Protein AF-A0A9E7CKH2-F1 (afdb_monomer_lite)

Sequence (122 aa):
MSRVDWKEKSGGAIIHQLKRLGASADWSRERFTMDDRSNENVRQCFVKLYKDGLIYKDKRLVNWDVKYQTAISDVEVIQKEIKIQILLYCLSTCFGRGTYHHCHNTPRNFVWGCGGCCASRR

Secondary structure (DSSP, 8-state):
--HHHHHHHHHHHHHHHHHHTT----GGG---TTSHHHHHHHHHHHHHHHHTTS--------EEETTTTEEE-GGG--------PPEEEEEEPSSSS--EEEEEES-GGGGGG---------

Foldseek 3Di:
DDPVVCCCVVVVVVVVVCVVVVPPDPPVPDDDCPDPVNVVVVVVVVVVCVVVVNDDDDDDDFCADPPVGDTDDPVPDDDDDDDDDKDWDWDQDPPPPRDIDIDIDPDPVCPVVDPDDDDDDD

pLDDT: mean 83.44, std 12.28, range [49.41, 98.06]

Radius of gyration: 25.94 Å; chains: 1; bounding box: 47×29×76 Å

Structure (mmCIF, N/CA/C/O backbone):
data_AF-A0A9E7CKH2-F1
#
_entry.id   AF-A0A9E7CKH2-F1
#
loop_
_atom_site.group_PDB
_atom_site.id
_atom_site.type_symbol
_atom_site.label_atom_id
_atom_site.label_alt_id
_atom_site.label_comp_id
_atom_site.label_asym_id
_atom_site.label_entity_id
_atom_site.label_seq_id
_atom_site.pdbx_PDB_ins_code
_atom_site.Cartn_x
_atom_site.Cartn_y
_atom_site.Cartn_z
_atom_site.occupancy
_atom_site.B_iso_or_equiv
_atom_site.auth_seq_id
_atom_site.auth_comp_id
_atom_site.auth_asym_id
_atom_site.auth_atom_id
_atom_site.pdbx_PDB_model_num
ATOM 1 N N . MET A 1 1 ? 3.099 -17.541 15.571 1.00 53.53 1 MET A N 1
A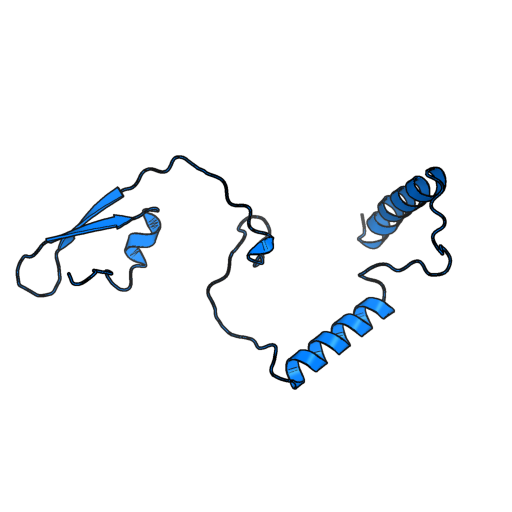TOM 2 C CA . MET A 1 1 ? 2.415 -16.315 16.030 1.00 53.53 1 MET A CA 1
ATOM 3 C C . MET A 1 1 ? 1.265 -16.057 15.079 1.00 53.53 1 MET A C 1
ATOM 5 O O . MET A 1 1 ? 1.509 -15.971 13.879 1.00 53.53 1 MET A O 1
ATOM 9 N N . SER A 1 2 ? 0.032 -16.071 15.578 1.00 71.12 2 SER A N 1
ATOM 10 C CA . SER A 1 2 ? -1.161 -15.912 14.749 1.00 71.12 2 SER A CA 1
ATOM 11 C C . SER A 1 2 ? -1.333 -14.449 14.306 1.00 71.12 2 SER A C 1
ATOM 13 O O . SER A 1 2 ? -0.756 -13.527 14.888 1.00 71.12 2 SER A O 1
ATOM 15 N N . ARG A 1 3 ? -2.128 -14.224 13.252 1.00 61.16 3 ARG A N 1
ATOM 16 C CA . ARG A 1 3 ? -2.473 -12.878 12.752 1.00 61.16 3 ARG A CA 1
ATOM 17 C C . ARG A 1 3 ? -3.167 -12.032 13.827 1.00 61.16 3 ARG A C 1
ATOM 19 O O . ARG A 1 3 ? -2.987 -10.818 13.867 1.00 61.16 3 ARG A O 1
ATOM 26 N N . VAL A 1 4 ? -3.937 -12.694 14.689 1.00 71.69 4 VAL A N 1
ATOM 27 C CA . VAL A 1 4 ? -4.659 -12.084 15.808 1.00 71.69 4 VAL A CA 1
ATOM 28 C C . VAL A 1 4 ? -3.675 -11.700 16.912 1.00 71.69 4 VAL A C 1
ATOM 30 O O . VAL A 1 4 ? -3.687 -10.552 17.347 1.00 71.69 4 VAL A O 1
ATOM 33 N N . ASP A 1 5 ? -2.736 -12.589 17.253 1.00 77.38 5 ASP A N 1
ATOM 34 C CA . ASP A 1 5 ? -1.730 -12.338 18.297 1.00 77.38 5 ASP A CA 1
ATOM 35 C C . ASP A 1 5 ? -0.854 -11.123 17.951 1.00 77.38 5 ASP A C 1
ATOM 37 O O . ASP A 1 5 ? -0.538 -10.297 18.808 1.00 77.38 5 ASP A O 1
ATOM 41 N N . TRP A 1 6 ? -0.460 -10.988 16.677 1.00 80.69 6 TRP A N 1
ATOM 42 C CA . TRP A 1 6 ? 0.302 -9.822 16.219 1.00 80.69 6 TRP A CA 1
ATOM 43 C C . TRP A 1 6 ? -0.528 -8.539 16.307 1.00 80.69 6 TRP A C 1
ATOM 45 O O . TRP A 1 6 ? -0.035 -7.519 16.787 1.00 80.69 6 TRP A O 1
ATOM 55 N N . LYS A 1 7 ? -1.796 -8.593 15.883 1.00 79.31 7 LYS A N 1
ATOM 56 C CA . LYS A 1 7 ? -2.708 -7.443 15.910 1.00 79.31 7 LYS A CA 1
ATOM 57 C C . LYS A 1 7 ? -2.924 -6.937 17.331 1.00 79.31 7 LYS A C 1
ATOM 59 O O . LYS A 1 7 ? -2.867 -5.731 17.549 1.00 79.31 7 LYS A O 1
ATOM 64 N N . GLU A 1 8 ? -3.133 -7.826 18.294 1.00 80.44 8 GLU A N 1
ATOM 65 C CA . GLU A 1 8 ? -3.314 -7.434 19.694 1.00 80.44 8 GLU A CA 1
ATOM 66 C C . GLU A 1 8 ? -2.047 -6.806 20.276 1.00 80.44 8 GLU A C 1
ATOM 68 O O . GLU A 1 8 ? -2.109 -5.746 20.900 1.00 80.44 8 GLU A O 1
ATOM 73 N N . LYS A 1 9 ? -0.880 -7.397 19.999 1.00 82.62 9 LYS A N 1
ATOM 74 C CA . LYS A 1 9 ? 0.394 -6.909 20.535 1.00 82.62 9 LYS A CA 1
ATOM 75 C C . LYS A 1 9 ? 0.812 -5.569 19.924 1.00 82.62 9 LYS A C 1
ATOM 77 O O . LYS A 1 9 ? 1.163 -4.640 20.648 1.00 82.62 9 LYS A O 1
ATOM 82 N N . SER A 1 10 ? 0.770 -5.458 18.598 1.00 83.75 10 SER A N 1
ATOM 83 C CA . SER A 1 10 ? 1.171 -4.245 17.878 1.00 83.75 10 SER A CA 1
ATOM 84 C C . SER A 1 10 ? 0.108 -3.151 17.956 1.00 83.75 10 SER A C 1
ATOM 86 O O . SER A 1 10 ? 0.447 -1.997 18.208 1.00 83.75 10 SER A O 1
ATOM 88 N N . GLY A 1 11 ? -1.171 -3.499 17.803 1.00 83.31 11 GLY A N 1
ATOM 89 C CA . GLY A 1 11 ? -2.281 -2.550 17.906 1.00 83.31 11 GLY A CA 1
ATOM 90 C C . GLY A 1 11 ? -2.408 -1.969 19.312 1.00 83.31 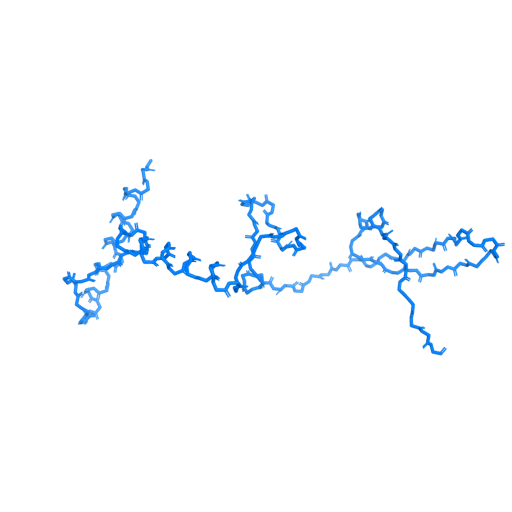11 GLY A C 1
ATOM 91 O O . GLY A 1 11 ? -2.448 -0.749 19.470 1.00 83.31 11 GLY A O 1
ATOM 92 N N . GLY A 1 12 ? -2.354 -2.822 20.342 1.00 84.81 12 GLY A N 1
ATOM 93 C CA . GLY A 1 12 ? -2.383 -2.387 21.740 1.00 84.81 12 GLY A CA 1
ATOM 94 C C . GLY A 1 12 ? -1.244 -1.426 22.089 1.00 84.81 12 GLY A C 1
ATOM 95 O O . GLY A 1 12 ? -1.468 -0.422 22.769 1.00 84.81 12 GLY A O 1
ATOM 96 N N . ALA A 1 13 ? -0.037 -1.677 21.568 1.00 88.31 13 ALA A N 1
ATOM 97 C CA . ALA A 1 13 ? 1.111 -0.796 21.772 1.00 88.31 13 ALA A CA 1
ATOM 98 C C . ALA A 1 13 ? 0.897 0.601 21.162 1.00 88.31 13 ALA A C 1
ATOM 100 O O . ALA A 1 13 ?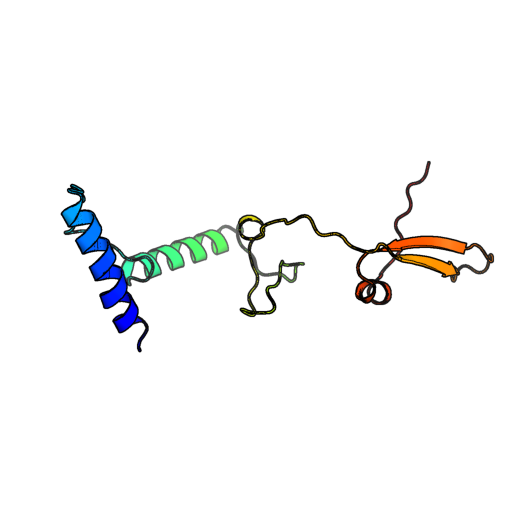 1.157 1.601 21.833 1.00 88.31 13 ALA A O 1
ATOM 101 N N . ILE A 1 14 ? 0.376 0.679 19.932 1.00 88.94 14 ILE A N 1
ATOM 102 C CA . ILE A 1 14 ? 0.095 1.952 19.246 1.00 88.94 14 ILE A CA 1
ATOM 103 C C . ILE A 1 14 ? -0.957 2.759 20.018 1.00 88.94 14 ILE A C 1
ATOM 105 O O . ILE A 1 14 ? -0.775 3.951 20.265 1.00 88.94 14 ILE A O 1
ATOM 109 N N . ILE A 1 15 ? -2.034 2.114 20.470 1.00 88.69 15 ILE A N 1
ATOM 110 C CA . ILE A 1 15 ? -3.098 2.786 21.232 1.00 88.69 15 ILE A CA 1
ATOM 111 C C . ILE A 1 15 ? -2.568 3.304 22.568 1.00 88.69 15 ILE A C 1
ATOM 113 O O . ILE A 1 15 ? -2.869 4.431 22.962 1.00 88.69 15 ILE A O 1
ATOM 117 N N . HIS A 1 16 ? -1.756 2.507 23.267 1.00 89.31 16 HIS A N 1
ATOM 118 C CA . HIS A 1 16 ? -1.146 2.935 24.521 1.00 89.31 16 HIS A CA 1
ATOM 119 C C . HIS A 1 16 ? -0.244 4.160 24.314 1.00 89.31 16 HIS A C 1
ATOM 121 O O . HIS A 1 16 ? -0.300 5.106 25.100 1.00 89.31 16 HIS A O 1
ATOM 127 N N . GLN A 1 17 ? 0.541 4.180 23.232 1.00 93.19 17 GLN A N 1
ATOM 128 C CA . GLN A 1 17 ? 1.357 5.338 22.862 1.00 93.19 17 GLN A CA 1
ATOM 129 C C . GLN A 1 17 ? 0.495 6.583 22.617 1.00 93.19 17 GLN A C 1
ATOM 131 O O . GLN A 1 17 ? 0.775 7.628 23.198 1.00 93.19 17 GLN A O 1
ATOM 136 N N . LEU A 1 18 ? -0.583 6.471 21.836 1.00 92.44 18 LEU A N 1
ATOM 137 C CA . LEU A 1 18 ? -1.484 7.593 21.551 1.00 92.44 18 LEU A CA 1
ATOM 138 C C . LEU A 1 18 ? -2.185 8.126 22.810 1.00 92.44 18 LEU A C 1
ATOM 140 O O . LEU A 1 18 ? -2.282 9.339 22.994 1.00 92.44 18 LEU A O 1
ATOM 144 N N . LYS A 1 19 ? -2.618 7.237 23.712 1.00 90.06 19 LYS A N 1
ATOM 145 C CA . LYS A 1 19 ? -3.202 7.627 25.004 1.00 90.06 19 LYS A CA 1
ATOM 146 C C . LYS A 1 19 ? -2.196 8.375 25.877 1.00 90.06 19 LYS A C 1
ATOM 148 O O . LYS A 1 19 ? -2.553 9.387 26.471 1.00 90.06 19 LYS A O 1
ATOM 153 N N . ARG A 1 20 ? -0.931 7.933 25.915 1.00 92.62 20 ARG A N 1
ATOM 154 C CA . ARG A 1 20 ? 0.132 8.649 26.645 1.00 92.62 20 ARG A CA 1
ATOM 155 C C . ARG A 1 20 ? 0.465 10.015 26.047 1.00 92.62 20 ARG A C 1
ATOM 157 O O . ARG A 1 20 ? 0.866 10.898 26.792 1.00 92.62 20 ARG A O 1
ATOM 164 N N . LEU A 1 21 ? 0.283 10.196 24.739 1.00 94.38 21 LEU A N 1
ATOM 165 C CA . LEU A 1 21 ? 0.441 11.492 24.068 1.00 94.38 21 LEU A CA 1
ATOM 166 C C . LEU A 1 21 ? -0.753 12.440 24.287 1.00 94.38 21 LEU A C 1
ATOM 168 O O . LEU A 1 21 ? -0.710 13.575 23.823 1.00 94.38 21 LEU A O 1
ATOM 172 N N . GLY A 1 22 ? -1.807 12.003 24.985 1.00 90.88 22 GLY A N 1
ATOM 173 C CA . GLY A 1 22 ? -2.980 12.830 25.271 1.00 90.88 22 GLY A CA 1
ATOM 174 C C . GLY A 1 22 ? -3.974 12.930 24.113 1.00 90.88 22 GLY A C 1
ATOM 175 O O . GLY A 1 22 ? -4.754 13.878 24.062 1.00 90.88 22 GLY A O 1
ATOM 176 N N . ALA A 1 23 ? -3.972 11.975 23.176 1.00 90.69 23 ALA A N 1
ATOM 177 C CA . ALA A 1 23 ? -4.949 11.964 22.092 1.00 90.69 23 ALA A CA 1
ATOM 178 C C . ALA A 1 23 ? -6.380 11.794 22.644 1.00 90.69 23 ALA A C 1
ATOM 180 O O . ALA A 1 23 ? -6.708 10.781 23.267 1.00 90.69 23 ALA A O 1
ATOM 181 N N . SER A 1 24 ? -7.251 12.767 22.373 1.00 89.81 24 SER A N 1
ATOM 182 C CA . SER A 1 24 ? -8.659 12.801 22.803 1.00 89.81 24 SER A CA 1
ATOM 183 C C . SER A 1 24 ? -9.605 12.035 21.866 1.00 89.81 24 SER A C 1
ATOM 185 O O . SER A 1 24 ? -10.769 12.395 21.705 1.00 89.81 24 SER A O 1
ATOM 187 N N . ALA A 1 25 ? -9.107 10.980 21.218 1.00 86.75 25 ALA A N 1
ATOM 188 C CA . ALA A 1 25 ? -9.901 10.167 20.303 1.00 86.75 25 ALA A CA 1
ATOM 189 C C . ALA A 1 25 ? -11.002 9.384 21.042 1.00 86.75 25 ALA A C 1
ATOM 191 O O . ALA A 1 25 ? -10.836 8.986 22.196 1.00 86.75 25 ALA A O 1
ATOM 192 N N . ASP A 1 26 ? -12.116 9.117 20.358 1.00 89.50 26 ASP A N 1
ATOM 193 C CA . ASP A 1 26 ? -13.182 8.256 20.876 1.00 89.50 26 ASP A CA 1
ATOM 194 C C . ASP A 1 26 ? -12.757 6.778 20.831 1.00 89.50 26 ASP A C 1
ATOM 196 O O . ASP A 1 26 ? -13.007 6.050 19.867 1.00 89.50 26 ASP A O 1
ATOM 200 N N . TRP A 1 27 ? -12.099 6.333 21.902 1.00 86.06 27 TRP A N 1
ATOM 201 C CA . TRP A 1 27 ? -11.613 4.960 22.064 1.00 86.06 27 TRP A CA 1
ATOM 202 C C . TRP A 1 27 ? -12.732 3.914 22.137 1.00 86.06 27 TRP A C 1
ATOM 204 O O . TRP A 1 27 ? -12.464 2.731 21.953 1.00 86.06 27 TRP A O 1
ATOM 214 N N . SER A 1 28 ? -13.981 4.320 22.397 1.00 85.50 28 SER A N 1
ATOM 215 C CA . SER A 1 28 ? -15.116 3.388 22.444 1.00 85.50 28 SER A CA 1
ATOM 216 C C . SER A 1 28 ? -15.520 2.890 21.052 1.00 85.50 28 SER A C 1
ATOM 218 O O . SER A 1 28 ? -16.124 1.825 20.914 1.00 85.50 28 SER A O 1
ATOM 220 N N . ARG A 1 29 ? -15.151 3.643 20.008 1.00 86.44 29 ARG A N 1
ATOM 221 C CA . ARG A 1 29 ? -15.463 3.368 18.600 1.00 86.44 29 ARG A CA 1
ATOM 222 C C . ARG A 1 29 ? -14.233 3.003 17.779 1.00 86.44 29 ARG A C 1
ATOM 224 O O . ARG A 1 29 ? -14.236 3.191 16.562 1.00 86.44 29 ARG A O 1
ATOM 231 N N . GLU A 1 30 ? -13.197 2.478 18.421 1.00 86.25 30 GLU A N 1
ATOM 232 C CA . GLU A 1 30 ? -12.011 2.001 17.722 1.00 86.25 30 GLU A CA 1
ATOM 233 C C . GLU A 1 30 ? -12.384 0.959 16.652 1.00 86.25 30 GLU A C 1
ATOM 235 O O . GLU A 1 30 ? -13.191 0.052 16.875 1.00 86.25 30 GLU A O 1
ATOM 240 N N . ARG A 1 31 ? -11.803 1.111 15.461 1.00 83.62 31 ARG A N 1
ATOM 241 C CA . ARG A 1 31 ? -12.022 0.231 14.313 1.00 83.62 31 ARG A CA 1
ATOM 242 C C . ARG A 1 31 ? -10.687 -0.185 13.727 1.00 83.62 31 ARG A C 1
ATOM 244 O O . ARG A 1 31 ? -9.750 0.605 13.660 1.00 83.62 31 ARG A O 1
ATOM 251 N N . PHE A 1 32 ? -10.634 -1.423 13.258 1.00 85.81 32 PHE A N 1
ATOM 252 C CA . PHE A 1 32 ? -9.498 -1.955 12.520 1.00 85.81 32 PHE A CA 1
ATOM 253 C C . PHE A 1 32 ? -9.938 -2.275 11.097 1.00 85.81 32 PHE A C 1
ATOM 255 O O . PHE A 1 32 ? -11.055 -2.733 10.890 1.00 85.81 32 PHE A O 1
ATOM 262 N N . THR A 1 33 ? -9.064 -2.069 10.114 1.00 86.00 33 THR A N 1
ATOM 263 C CA . THR A 1 33 ? -9.406 -2.245 8.691 1.00 86.00 33 THR A CA 1
ATOM 264 C C . THR A 1 33 ? -9.825 -3.667 8.332 1.00 86.00 33 THR A C 1
ATOM 266 O O . THR A 1 33 ? -10.523 -3.850 7.342 1.00 86.00 33 THR A O 1
ATOM 269 N N . MET A 1 34 ? -9.429 -4.658 9.137 1.00 84.19 34 MET A N 1
ATOM 270 C CA . MET A 1 34 ? -9.835 -6.057 8.977 1.00 84.19 34 MET A CA 1
ATOM 271 C C . MET A 1 34 ? -10.915 -6.507 9.977 1.00 84.19 34 MET A C 1
ATOM 273 O O . MET A 1 34 ? -11.065 -7.711 10.175 1.00 84.19 34 MET A O 1
ATOM 277 N N . ASP A 1 35 ? -11.631 -5.597 10.646 1.00 87.75 35 ASP A N 1
ATOM 278 C CA . ASP A 1 35 ? -12.788 -5.974 11.469 1.00 87.75 35 ASP A CA 1
ATOM 279 C C . ASP A 1 35 ? -13.988 -6.407 10.598 1.00 87.75 35 ASP A C 1
ATOM 281 O O . ASP A 1 35 ? -14.074 -6.082 9.411 1.00 87.75 35 ASP A O 1
ATOM 285 N N . ASP A 1 36 ? -14.930 -7.159 11.172 1.00 88.81 36 ASP A N 1
ATOM 286 C CA . ASP A 1 36 ? -16.025 -7.763 10.395 1.00 88.81 36 ASP A CA 1
ATOM 287 C C . ASP A 1 36 ? -16.891 -6.720 9.683 1.00 88.81 36 ASP A C 1
ATOM 289 O O . ASP A 1 36 ? -17.274 -6.898 8.526 1.00 88.81 36 ASP A O 1
ATOM 293 N N . ARG A 1 37 ? -17.155 -5.589 10.349 1.00 89.56 37 ARG A N 1
ATOM 294 C CA . ARG A 1 37 ? -17.987 -4.517 9.793 1.00 89.56 37 ARG A CA 1
ATOM 295 C C . ARG A 1 37 ? -17.276 -3.746 8.679 1.00 89.56 37 ARG A C 1
ATOM 297 O O . ARG A 1 37 ? -17.925 -3.424 7.687 1.00 89.56 37 ARG A O 1
ATOM 304 N N . SER A 1 38 ? -15.979 -3.448 8.800 1.00 90.06 38 SER A N 1
ATOM 305 C CA . SER A 1 38 ? -15.232 -2.782 7.720 1.00 90.06 38 SER A CA 1
ATOM 306 C C . SER A 1 38 ? -15.038 -3.721 6.539 1.00 90.06 38 SER A C 1
ATOM 308 O O . SER A 1 38 ? -15.215 -3.288 5.404 1.00 90.06 38 SER A O 1
ATOM 310 N N . ASN A 1 39 ? -14.768 -5.006 6.784 1.00 93.06 39 ASN A N 1
ATOM 311 C CA . ASN A 1 39 ? -14.687 -6.009 5.722 1.00 93.06 39 ASN A CA 1
ATOM 312 C C . ASN A 1 39 ? -16.003 -6.109 4.940 1.00 93.06 39 ASN A C 1
ATOM 314 O O . ASN A 1 39 ? -15.981 -6.146 3.709 1.00 93.06 39 ASN A O 1
ATOM 318 N N . GLU A 1 40 ? -17.143 -6.118 5.635 1.00 94.88 40 GLU A N 1
ATOM 319 C CA . GLU A 1 40 ? -18.459 -6.134 4.995 1.00 94.88 40 GLU A CA 1
ATOM 320 C C . GLU A 1 40 ? -18.690 -4.878 4.144 1.00 94.88 40 GLU A C 1
ATOM 322 O O . GLU A 1 40 ? -19.041 -4.983 2.969 1.00 94.88 40 GLU A O 1
ATOM 327 N N . ASN A 1 41 ? -18.380 -3.694 4.676 1.00 95.00 41 ASN A N 1
ATOM 328 C CA . ASN A 1 41 ? -18.490 -2.441 3.925 1.00 95.00 41 ASN A CA 1
ATOM 329 C C . ASN A 1 41 ? -17.606 -2.438 2.664 1.00 95.00 41 ASN A C 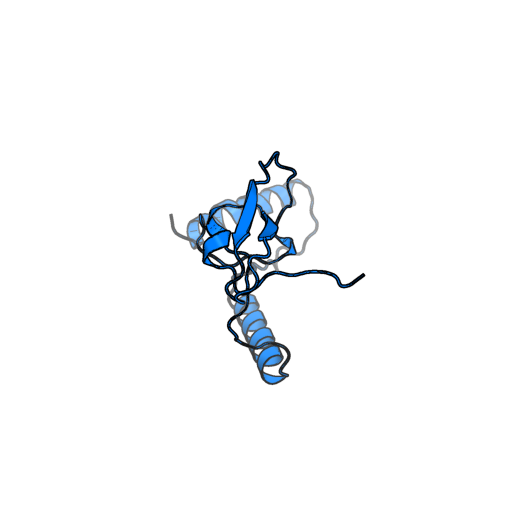1
ATOM 331 O O . ASN A 1 41 ? -18.052 -2.024 1.594 1.00 95.00 41 ASN A O 1
ATOM 335 N N . VAL A 1 42 ? -16.363 -2.921 2.760 1.00 95.62 42 VAL A N 1
ATOM 336 C CA . VAL A 1 42 ? -15.440 -2.997 1.615 1.00 95.62 42 VAL A CA 1
ATOM 337 C C . VAL A 1 42 ? -15.981 -3.943 0.542 1.00 95.62 42 VAL A C 1
ATOM 339 O O . VAL A 1 42 ? -15.959 -3.595 -0.640 1.00 95.62 42 VAL A O 1
ATOM 342 N N . ARG A 1 43 ? -16.524 -5.105 0.930 1.00 96.06 43 ARG A N 1
ATOM 343 C CA . ARG A 1 43 ? -17.162 -6.042 -0.011 1.00 96.06 43 ARG A CA 1
ATOM 344 C C . ARG A 1 43 ? -18.360 -5.409 -0.708 1.00 96.06 43 ARG A C 1
ATOM 346 O O . ARG A 1 43 ? -18.477 -5.528 -1.926 1.00 96.06 43 ARG A O 1
ATOM 353 N N . GLN A 1 44 ? -19.217 -4.712 0.034 1.00 96.81 44 GLN A N 1
ATOM 354 C CA . GLN A 1 44 ? -20.382 -4.030 -0.531 1.00 96.81 44 GLN A CA 1
ATOM 355 C C . GLN A 1 44 ? -19.973 -2.952 -1.538 1.00 96.81 44 GLN A C 1
ATOM 357 O O . GLN A 1 44 ? -20.500 -2.927 -2.652 1.00 96.81 44 GLN A O 1
ATOM 362 N N . CYS A 1 45 ? -18.991 -2.113 -1.195 1.00 97.00 45 CYS A N 1
ATOM 363 C CA . CYS A 1 45 ? -18.439 -1.115 -2.110 1.00 97.00 45 CYS A CA 1
ATOM 364 C C . CYS A 1 45 ? -17.853 -1.761 -3.372 1.00 97.00 45 CYS A C 1
ATOM 366 O O . CYS A 1 45 ? -18.130 -1.300 -4.477 1.00 97.00 45 CYS A O 1
ATOM 368 N N . PHE A 1 46 ? -17.099 -2.855 -3.228 1.00 97.19 46 PHE A N 1
ATOM 369 C CA . PHE A 1 46 ? -16.522 -3.577 -4.362 1.00 97.19 46 PHE A CA 1
ATOM 370 C C . PHE A 1 46 ? -17.604 -4.130 -5.301 1.00 97.19 46 PHE A C 1
ATOM 372 O O . PHE A 1 46 ? -17.560 -3.896 -6.506 1.00 97.19 46 PHE A O 1
ATOM 379 N N . VAL A 1 47 ? -18.616 -4.815 -4.757 1.00 97.00 47 VAL A N 1
ATOM 380 C CA . VAL A 1 47 ? -19.723 -5.370 -5.553 1.00 97.00 47 VAL A CA 1
ATOM 381 C C . VAL A 1 47 ? -20.514 -4.265 -6.247 1.00 97.00 47 VAL A C 1
ATOM 383 O O . VAL A 1 47 ? -20.908 -4.438 -7.399 1.00 97.00 47 VAL A O 1
ATOM 386 N N . LYS A 1 48 ? -20.736 -3.131 -5.575 1.00 97.81 48 LYS A N 1
ATOM 387 C CA . LYS A 1 48 ? -21.409 -1.977 -6.172 1.00 97.81 48 LYS A CA 1
ATOM 388 C C . LYS A 1 48 ? -20.630 -1.443 -7.375 1.00 97.81 48 LYS A C 1
ATOM 390 O O . LYS A 1 48 ? -21.186 -1.383 -8.462 1.00 97.81 48 LYS A O 1
ATOM 395 N N . LEU A 1 49 ? -19.335 -1.167 -7.212 1.00 98.06 49 LEU A N 1
ATOM 396 C CA . LEU A 1 49 ? -18.486 -0.679 -8.305 1.00 98.06 49 LEU A CA 1
ATOM 397 C C . LEU A 1 49 ? -18.420 -1.661 -9.484 1.00 98.06 49 LEU A C 1
ATOM 399 O O . LEU A 1 49 ? -18.319 -1.232 -10.632 1.00 98.06 49 LEU A O 1
ATOM 403 N N . TYR A 1 50 ? -18.482 -2.970 -9.213 1.00 97.38 50 TYR A N 1
ATOM 404 C CA . TYR A 1 50 ? -18.524 -3.991 -10.262 1.00 97.38 50 TYR A CA 1
ATOM 405 C C . TYR A 1 50 ? -19.845 -3.953 -11.032 1.00 97.38 50 TYR A C 1
ATOM 407 O O . TYR A 1 50 ? -19.842 -3.968 -12.260 1.00 97.38 50 TYR A O 1
ATOM 415 N N . LYS A 1 51 ? -20.973 -3.856 -10.317 1.00 96.94 51 LYS A N 1
ATOM 416 C CA . LYS A 1 51 ? -22.310 -3.735 -10.920 1.00 96.94 51 LYS A CA 1
ATOM 417 C C . LYS A 1 51 ? -22.472 -2.446 -11.726 1.00 96.94 51 LYS A C 1
ATOM 419 O O . LYS A 1 51 ? -23.128 -2.474 -12.760 1.00 96.94 51 LYS A O 1
ATOM 424 N N . ASP A 1 52 ? -21.836 -1.363 -11.286 1.00 97.62 52 ASP A N 1
ATOM 425 C CA . ASP A 1 52 ? -21.831 -0.069 -11.976 1.00 97.62 52 ASP A CA 1
ATOM 426 C C . ASP A 1 52 ? -20.905 -0.062 -13.217 1.00 97.62 52 ASP A C 1
ATOM 428 O O . ASP A 1 52 ? -20.845 0.931 -13.939 1.00 97.62 52 ASP A O 1
ATOM 432 N N . GLY A 1 53 ? -20.163 -1.148 -13.478 1.00 96.31 53 GLY A N 1
ATOM 433 C CA . GLY A 1 53 ? -19.257 -1.272 -14.626 1.00 96.31 53 GLY A CA 1
ATOM 434 C C . GLY A 1 53 ? -17.944 -0.489 -14.496 1.00 96.31 53 GLY A C 1
ATOM 435 O O . GLY A 1 53 ? -17.200 -0.378 -15.468 1.00 96.31 53 GLY A O 1
ATOM 436 N N . LEU A 1 54 ? -17.636 0.044 -13.308 1.00 96.56 54 LEU A N 1
ATOM 437 C CA . LEU A 1 54 ? -16.430 0.843 -13.048 1.00 96.56 54 LEU A CA 1
ATOM 438 C C . LEU A 1 54 ? -15.189 -0.015 -12.783 1.00 96.56 54 LEU A C 1
ATOM 440 O O . LEU A 1 54 ? -14.064 0.442 -12.982 1.00 96.56 54 LEU A O 1
ATOM 444 N N . ILE A 1 55 ? -15.380 -1.256 -12.332 1.00 96.62 55 ILE A N 1
ATOM 445 C CA . ILE A 1 55 ? -14.299 -2.228 -12.156 1.00 96.62 55 ILE A CA 1
ATOM 446 C C . ILE A 1 55 ? -14.560 -3.468 -13.004 1.00 96.62 55 ILE A C 1
ATOM 448 O O . ILE A 1 55 ? -15.684 -3.950 -13.115 1.00 96.62 55 ILE A O 1
ATOM 452 N N . TYR A 1 56 ? -13.495 -4.006 -13.585 1.00 96.00 56 TYR A N 1
ATOM 453 C CA . TYR A 1 56 ? -13.537 -5.182 -14.445 1.00 96.00 56 TYR A CA 1
ATOM 454 C C . TYR A 1 56 ? -12.271 -6.021 -14.254 1.00 96.00 56 TYR A C 1
ATOM 456 O O . TYR A 1 56 ? -11.297 -5.583 -13.635 1.00 96.00 56 TYR A O 1
ATOM 464 N N . LYS A 1 57 ? -12.291 -7.249 -14.776 1.00 95.06 57 LYS A N 1
ATOM 465 C CA . LYS A 1 57 ? -11.151 -8.167 -14.747 1.00 95.06 57 LYS A CA 1
ATOM 466 C C . LYS A 1 57 ? -10.675 -8.417 -16.169 1.00 95.06 57 LYS A C 1
ATOM 468 O O . LYS A 1 57 ? -11.425 -8.965 -16.967 1.00 95.06 57 LYS A O 1
ATOM 473 N N . ASP A 1 58 ? -9.422 -8.074 -16.439 1.00 94.81 58 ASP A N 1
ATOM 474 C CA . ASP A 1 58 ? -8.781 -8.329 -17.726 1.00 94.81 58 ASP A CA 1
ATOM 475 C C . ASP A 1 58 ? -7.273 -8.585 -17.557 1.00 94.81 58 ASP A C 1
ATOM 477 O O . ASP A 1 58 ? -6.699 -8.353 -16.486 1.00 94.81 58 ASP A O 1
ATOM 481 N N . LYS A 1 59 ? -6.629 -9.092 -18.610 1.00 94.88 59 LYS A N 1
ATOM 482 C CA . LYS A 1 59 ? -5.181 -9.278 -18.696 1.00 94.88 59 LYS A CA 1
ATOM 483 C C . LYS A 1 59 ? -4.543 -7.978 -19.178 1.00 94.88 59 LYS A C 1
ATOM 485 O O . LYS A 1 59 ? -4.630 -7.629 -20.349 1.00 94.88 59 LYS A O 1
ATOM 490 N N . ARG A 1 60 ? -3.857 -7.285 -18.272 1.00 91.94 60 ARG A N 1
ATOM 491 C CA . ARG A 1 60 ? -3.111 -6.053 -18.562 1.00 91.94 60 ARG A CA 1
ATOM 492 C C . ARG A 1 60 ? -1.675 -6.155 -18.067 1.00 91.94 60 ARG A C 1
ATOM 494 O O . ARG A 1 60 ? -1.378 -6.978 -17.201 1.00 91.94 60 ARG A O 1
ATOM 501 N N . LEU A 1 61 ? -0.802 -5.304 -18.600 1.00 92.69 61 LEU A N 1
ATOM 502 C CA . LEU A 1 61 ? 0.531 -5.117 -18.038 1.00 92.69 61 LEU A CA 1
ATOM 503 C C . LEU A 1 61 ? 0.391 -4.551 -16.620 1.00 92.69 61 LEU A C 1
ATOM 505 O O . LEU A 1 61 ? -0.370 -3.610 -16.398 1.00 92.69 61 LEU A O 1
ATOM 509 N N . VAL A 1 62 ? 1.094 -5.154 -15.667 1.00 93.12 62 VAL A N 1
ATOM 510 C CA . VAL A 1 62 ? 1.082 -4.750 -14.258 1.00 93.12 62 VAL A CA 1
ATOM 511 C C . VAL A 1 62 ? 2.508 -4.652 -13.743 1.00 93.12 62 VAL A C 1
ATOM 513 O O . VAL A 1 62 ? 3.381 -5.403 -14.184 1.00 93.12 62 VAL A O 1
ATOM 516 N N . ASN A 1 63 ? 2.729 -3.772 -12.771 1.00 93.62 63 ASN A N 1
ATOM 517 C CA . ASN A 1 63 ? 3.967 -3.785 -12.005 1.00 93.62 63 ASN A CA 1
ATOM 518 C C . ASN A 1 63 ? 3.955 -5.026 -11.110 1.00 93.62 63 ASN A C 1
ATOM 520 O O . ASN A 1 63 ? 3.028 -5.222 -10.322 1.00 93.62 63 ASN A O 1
ATOM 524 N N . TRP A 1 64 ? 4.962 -5.884 -11.263 1.00 93.81 64 TRP A N 1
ATOM 525 C CA . TRP A 1 64 ? 5.060 -7.157 -10.554 1.00 93.81 64 TRP A CA 1
ATOM 526 C C . TRP A 1 64 ? 6.251 -7.158 -9.602 1.00 93.81 64 TRP A C 1
ATOM 528 O O . TRP A 1 64 ? 7.383 -6.921 -10.029 1.00 93.81 64 TRP A O 1
ATOM 538 N N . ASP A 1 65 ? 6.008 -7.481 -8.331 1.00 94.25 65 ASP A N 1
ATOM 539 C CA . ASP A 1 65 ? 7.076 -7.694 -7.357 1.00 94.25 65 ASP A CA 1
ATOM 540 C C . ASP A 1 65 ? 7.433 -9.178 -7.242 1.00 94.25 65 ASP A C 1
ATOM 542 O O . ASP A 1 65 ? 6.629 -10.016 -6.831 1.00 94.25 65 ASP A O 1
ATOM 546 N N . VAL A 1 66 ? 8.687 -9.492 -7.567 1.00 92.94 66 VAL A N 1
ATOM 547 C CA . VAL A 1 66 ? 9.249 -10.847 -7.521 1.00 92.94 66 VAL A CA 1
ATOM 548 C C . VAL A 1 66 ? 9.370 -11.370 -6.086 1.00 92.94 66 VAL A C 1
ATOM 550 O O . VAL A 1 66 ? 9.261 -12.576 -5.872 1.00 92.94 66 VAL A O 1
ATOM 553 N N . LYS A 1 67 ? 9.576 -10.492 -5.094 1.00 93.75 67 LYS A N 1
ATOM 554 C CA . LYS A 1 67 ? 9.799 -10.895 -3.700 1.00 93.75 67 LYS A CA 1
ATOM 555 C C . LYS A 1 67 ? 8.505 -11.316 -3.014 1.00 93.75 67 LYS A C 1
ATOM 557 O O . LYS A 1 67 ? 8.472 -12.364 -2.376 1.00 93.75 67 LYS A O 1
ATOM 562 N N . TYR A 1 68 ? 7.464 -10.493 -3.121 1.00 92.56 68 TYR A N 1
ATOM 563 C CA . TYR A 1 68 ? 6.170 -10.753 -2.481 1.00 92.56 68 TYR A CA 1
ATOM 564 C C . TYR A 1 68 ? 5.159 -11.437 -3.407 1.00 92.56 68 TYR A C 1
ATOM 566 O O . TYR A 1 68 ? 4.078 -11.793 -2.949 1.00 92.56 68 TYR A O 1
ATOM 574 N N . GLN A 1 69 ? 5.514 -11.650 -4.680 1.00 94.56 69 GLN A N 1
ATOM 575 C CA . GLN A 1 69 ? 4.694 -12.346 -5.676 1.00 94.56 69 GLN A CA 1
ATOM 576 C C . GLN A 1 69 ? 3.295 -11.731 -5.825 1.00 94.56 69 GLN A C 1
ATOM 578 O O . GLN A 1 69 ? 2.287 -12.435 -5.895 1.00 94.56 69 GLN A O 1
ATOM 583 N N . THR A 1 70 ? 3.235 -10.399 -5.857 1.00 93.94 70 THR A N 1
ATOM 584 C CA . THR A 1 70 ? 1.988 -9.645 -5.997 1.00 93.94 70 THR A CA 1
ATOM 585 C C . THR A 1 70 ? 2.117 -8.558 -7.054 1.00 93.94 70 THR A C 1
ATOM 587 O O . THR A 1 70 ? 3.203 -8.031 -7.311 1.00 93.94 70 THR A O 1
ATOM 590 N N . ALA A 1 71 ? 0.980 -8.209 -7.650 1.00 93.88 71 ALA A N 1
ATOM 591 C CA . ALA A 1 71 ? 0.857 -6.986 -8.424 1.00 93.88 71 ALA A CA 1
ATOM 592 C C . ALA A 1 71 ? 0.835 -5.775 -7.478 1.00 93.88 71 ALA A C 1
ATOM 594 O O . ALA A 1 71 ? 0.260 -5.852 -6.389 1.00 93.88 71 ALA A O 1
ATOM 595 N N . ILE A 1 72 ? 1.453 -4.679 -7.914 1.00 94.38 72 ILE A N 1
ATOM 596 C CA . ILE A 1 72 ? 1.629 -3.435 -7.157 1.00 94.38 72 ILE A CA 1
ATOM 597 C C . ILE A 1 72 ? 1.032 -2.267 -7.954 1.00 94.38 72 ILE A C 1
ATOM 599 O O . ILE A 1 72 ? 1.111 -2.243 -9.186 1.00 94.38 72 ILE A O 1
ATOM 603 N N . SER A 1 73 ? 0.411 -1.307 -7.264 1.00 93.38 73 SER A N 1
ATOM 604 C CA . SER A 1 73 ? -0.125 -0.098 -7.901 1.00 93.38 73 SER A CA 1
ATOM 605 C C . SER A 1 73 ? 0.986 0.881 -8.302 1.00 93.38 73 SER A C 1
ATOM 607 O O . SER A 1 73 ? 2.048 0.903 -7.691 1.00 93.38 73 SER A O 1
ATOM 609 N N . ASP A 1 74 ? 0.763 1.727 -9.311 1.00 92.38 74 ASP A N 1
ATOM 610 C CA . ASP A 1 74 ? 1.789 2.683 -9.770 1.00 92.38 74 ASP A CA 1
ATOM 611 C C . ASP A 1 74 ? 2.270 3.631 -8.654 1.00 92.38 74 ASP A C 1
ATOM 613 O O . ASP A 1 74 ? 3.443 3.988 -8.609 1.00 92.38 74 ASP A O 1
ATOM 617 N N . VAL A 1 75 ? 1.384 3.987 -7.715 1.00 92.19 75 VAL A N 1
ATOM 618 C CA . VAL A 1 75 ? 1.692 4.866 -6.570 1.00 92.19 75 VAL A CA 1
ATOM 619 C C . VAL A 1 75 ? 2.625 4.200 -5.553 1.00 92.19 75 VAL A C 1
ATOM 621 O O . VAL A 1 75 ? 3.368 4.884 -4.852 1.00 92.19 75 VAL A O 1
ATOM 624 N N . GLU A 1 76 ? 2.622 2.872 -5.468 1.00 92.00 76 GLU A N 1
ATOM 625 C CA . GLU A 1 76 ? 3.519 2.119 -4.586 1.00 92.00 76 GLU A CA 1
ATOM 626 C C . GLU A 1 76 ? 4.922 1.936 -5.192 1.00 92.00 76 GLU A C 1
ATOM 628 O O . GLU A 1 76 ? 5.863 1.566 -4.483 1.00 92.00 76 GLU A O 1
ATOM 633 N N . VAL A 1 77 ? 5.095 2.208 -6.493 1.00 91.62 77 VAL A N 1
ATOM 634 C CA . VAL A 1 77 ? 6.385 2.065 -7.174 1.00 91.62 77 VAL A CA 1
ATOM 635 C C . VAL A 1 77 ? 7.235 3.317 -6.980 1.00 91.62 77 VAL A C 1
ATOM 637 O O . VAL A 1 77 ? 6.956 4.391 -7.508 1.00 91.62 77 VAL A O 1
ATOM 640 N N . ILE A 1 78 ? 8.351 3.153 -6.274 1.00 92.50 78 ILE A N 1
ATOM 641 C CA . ILE A 1 78 ? 9.322 4.225 -6.045 1.00 92.50 78 ILE A CA 1
ATOM 642 C C . ILE A 1 78 ? 10.388 4.186 -7.141 1.00 92.50 78 ILE A C 1
ATOM 644 O O . ILE A 1 78 ? 11.181 3.244 -7.216 1.00 92.50 78 ILE A O 1
ATOM 648 N N . GLN A 1 79 ? 10.439 5.237 -7.959 1.00 90.69 79 GLN A N 1
ATOM 649 C CA . GLN A 1 79 ? 11.459 5.394 -8.995 1.00 90.69 79 GLN A CA 1
ATOM 650 C C . GLN A 1 79 ? 12.799 5.784 -8.365 1.00 90.69 79 GLN A C 1
ATOM 652 O O . GLN A 1 79 ? 12.880 6.724 -7.574 1.00 90.69 79 GLN A O 1
ATOM 657 N N . LYS A 1 80 ? 13.860 5.053 -8.714 1.00 91.94 80 LYS A N 1
ATOM 658 C CA . LYS A 1 80 ? 15.229 5.340 -8.276 1.00 91.94 80 LYS A CA 1
ATOM 659 C C . LYS A 1 80 ? 16.139 5.417 -9.485 1.00 91.94 80 LYS A C 1
ATOM 661 O O . LYS A 1 80 ? 16.134 4.516 -10.322 1.00 91.94 80 LYS A O 1
ATOM 666 N N . GLU A 1 81 ? 16.942 6.470 -9.545 1.00 91.00 81 GLU A N 1
ATOM 667 C CA . GLU A 1 81 ? 17.963 6.596 -10.574 1.00 91.00 81 GLU A CA 1
ATOM 668 C C . GLU A 1 81 ? 19.050 5.543 -10.361 1.00 91.00 81 GLU A C 1
ATOM 670 O O . GLU A 1 81 ? 19.646 5.430 -9.288 1.00 91.00 81 GLU A O 1
ATOM 675 N N . ILE A 1 82 ? 19.298 4.756 -11.403 1.00 89.06 82 ILE A N 1
ATOM 676 C CA . ILE A 1 82 ? 20.336 3.732 -11.425 1.00 89.06 82 ILE A CA 1
ATOM 677 C C . ILE A 1 82 ? 21.173 3.894 -12.687 1.00 89.06 82 ILE A C 1
ATOM 679 O O . ILE A 1 82 ? 20.654 4.143 -13.776 1.00 89.06 82 ILE A O 1
ATOM 683 N N . LYS A 1 83 ? 22.491 3.734 -12.550 1.00 86.00 83 LYS A N 1
ATOM 684 C CA . LYS A 1 83 ? 23.381 3.681 -13.710 1.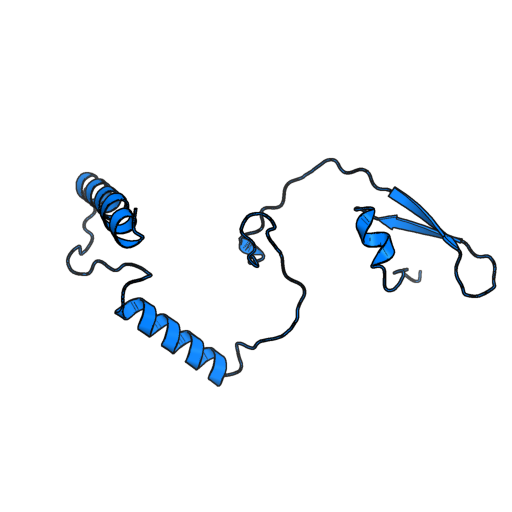00 86.00 83 LYS A CA 1
ATOM 685 C C . LYS A 1 83 ? 23.159 2.352 -14.418 1.00 86.00 83 LYS A C 1
ATOM 687 O O . LYS A 1 83 ? 23.500 1.299 -13.885 1.00 86.00 83 LYS A O 1
ATOM 692 N N . ILE A 1 84 ? 22.592 2.418 -15.614 1.00 82.50 84 ILE A N 1
ATOM 693 C CA . ILE A 1 84 ? 22.371 1.259 -16.475 1.00 82.50 84 ILE A CA 1
ATOM 694 C C . ILE A 1 84 ? 23.219 1.375 -17.733 1.00 82.50 84 ILE A C 1
ATOM 696 O O . ILE A 1 84 ? 23.459 2.465 -18.249 1.00 82.50 84 ILE A O 1
ATOM 700 N N . GLN A 1 85 ? 23.674 0.230 -18.229 1.00 82.56 85 GLN A N 1
ATOM 701 C CA . GLN A 1 85 ? 24.355 0.157 -19.510 1.00 82.56 85 GLN A CA 1
ATOM 702 C C . GLN A 1 85 ? 23.318 -0.009 -20.619 1.00 82.56 85 GLN A C 1
ATOM 704 O O . GLN A 1 85 ? 22.603 -1.010 -20.661 1.00 82.56 85 GLN A O 1
ATOM 709 N N . ILE A 1 86 ? 23.265 0.959 -21.527 1.00 83.12 86 ILE A N 1
ATOM 710 C CA . ILE A 1 86 ? 22.438 0.880 -22.730 1.00 83.12 86 ILE A CA 1
ATOM 711 C C . ILE A 1 86 ? 23.176 0.016 -23.753 1.00 83.12 86 ILE A C 1
ATOM 713 O O . ILE A 1 86 ? 24.359 0.235 -24.022 1.00 83.12 86 ILE A O 1
ATOM 717 N N . LEU A 1 87 ? 22.487 -0.972 -24.323 1.00 78.88 87 LEU A N 1
ATOM 718 C CA . LEU A 1 87 ? 23.049 -1.835 -25.358 1.00 78.88 87 LEU A CA 1
ATOM 719 C C . LEU A 1 87 ? 22.593 -1.354 -26.737 1.00 78.88 87 LEU A C 1
ATOM 721 O O . LEU A 1 87 ? 21.392 -1.253 -26.996 1.00 78.88 87 LEU A O 1
ATOM 725 N N . LEU A 1 88 ? 23.563 -1.098 -27.618 1.00 77.81 88 LEU A N 1
ATOM 726 C CA . LEU A 1 88 ? 23.340 -0.882 -29.045 1.00 77.81 88 LEU A CA 1
ATOM 727 C C . LEU A 1 88 ? 23.382 -2.234 -29.761 1.00 77.81 88 LEU A C 1
ATOM 729 O O . LEU A 1 88 ? 24.362 -2.971 -29.645 1.00 77.81 88 LEU A O 1
ATOM 733 N N . TYR A 1 89 ? 22.338 -2.548 -30.520 1.00 74.88 89 TYR A N 1
ATOM 734 C CA . TYR A 1 89 ? 22.288 -3.732 -31.370 1.00 74.88 89 TYR A CA 1
ATOM 735 C C . TYR A 1 89 ? 21.817 -3.357 -32.776 1.00 74.88 89 TYR A C 1
ATOM 737 O O . TYR A 1 89 ? 21.043 -2.420 -32.981 1.00 74.88 89 TYR A O 1
ATOM 745 N N . CYS A 1 90 ? 22.352 -4.072 -33.760 1.00 67.56 90 CYS A N 1
ATOM 746 C CA . CYS A 1 90 ? 22.052 -3.887 -35.170 1.00 67.56 90 CYS A CA 1
ATOM 747 C C . CYS A 1 90 ? 21.188 -5.064 -35.625 1.00 67.56 90 CYS A C 1
ATOM 749 O O . CYS A 1 90 ? 21.665 -6.199 -35.633 1.00 67.56 90 CYS A O 1
ATOM 751 N N . LEU A 1 91 ? 19.917 -4.812 -35.943 1.00 69.19 91 LEU A N 1
ATOM 752 C CA . LEU A 1 91 ? 19.023 -5.842 -36.472 1.00 69.19 91 LEU A CA 1
ATOM 753 C C . LEU A 1 91 ? 18.999 -5.747 -37.996 1.00 69.19 91 LEU A C 1
ATOM 755 O O . LEU A 1 91 ? 18.744 -4.680 -38.564 1.00 69.19 91 LEU A O 1
ATOM 759 N N . SER A 1 92 ? 19.254 -6.875 -38.657 1.00 62.59 92 SER A N 1
ATOM 760 C CA . SER A 1 92 ? 18.981 -7.034 -40.081 1.00 62.59 92 SER A CA 1
ATOM 761 C C . SER A 1 92 ? 17.471 -7.176 -40.279 1.00 62.59 92 SER A C 1
ATOM 763 O O . SER A 1 92 ? 16.802 -7.966 -39.615 1.00 62.59 92 SER A O 1
ATOM 765 N N . THR A 1 93 ? 16.904 -6.377 -41.180 1.00 63.06 93 THR A N 1
ATOM 766 C CA . THR A 1 93 ? 15.477 -6.481 -41.506 1.00 63.06 93 THR A CA 1
ATOM 767 C C . THR A 1 93 ? 15.200 -7.703 -42.375 1.00 63.06 93 THR A C 1
ATOM 769 O O . THR A 1 93 ? 15.900 -7.955 -43.353 1.00 63.06 93 THR A O 1
ATOM 772 N N . CYS A 1 94 ? 14.121 -8.431 -42.074 1.00 50.84 94 CYS A N 1
ATOM 773 C CA . CYS A 1 94 ? 13.649 -9.556 -42.891 1.00 50.84 94 CYS A CA 1
ATOM 774 C C . CYS A 1 94 ? 13.048 -9.131 -44.251 1.00 50.84 94 CYS A C 1
ATOM 776 O O . CYS A 1 94 ? 12.687 -9.990 -45.048 1.00 50.84 94 CYS A O 1
ATOM 778 N N . PHE A 1 95 ? 12.954 -7.828 -44.556 1.00 52.84 95 PHE A N 1
ATOM 779 C CA . PHE A 1 95 ? 12.316 -7.290 -45.771 1.00 52.84 95 PHE A CA 1
ATOM 780 C C . PHE A 1 95 ? 13.237 -7.204 -47.010 1.00 52.84 95 PHE A C 1
ATOM 782 O O . PHE A 1 95 ? 13.043 -6.364 -47.887 1.00 52.84 95 PHE A O 1
ATOM 789 N N . GLY A 1 96 ? 14.242 -8.079 -47.115 1.00 49.41 96 GLY A N 1
ATOM 790 C CA . GLY A 1 96 ? 14.919 -8.383 -48.386 1.00 49.41 96 GLY A CA 1
ATOM 791 C C . GLY A 1 96 ? 15.749 -7.268 -49.047 1.00 49.41 96 GLY A C 1
ATOM 792 O O . GLY A 1 96 ? 16.211 -7.469 -50.165 1.00 49.41 96 GLY A O 1
ATOM 793 N N . ARG A 1 97 ? 15.972 -6.112 -48.400 1.00 55.91 97 ARG A N 1
ATOM 794 C CA . ARG A 1 97 ? 16.749 -4.982 -48.970 1.00 55.91 97 ARG A CA 1
ATOM 795 C C . ARG A 1 97 ? 18.097 -4.695 -48.298 1.00 55.91 97 ARG A C 1
ATOM 797 O O . ARG A 1 97 ? 18.706 -3.674 -48.591 1.00 55.91 97 ARG A O 1
ATOM 804 N N . GLY A 1 98 ? 18.580 -5.564 -47.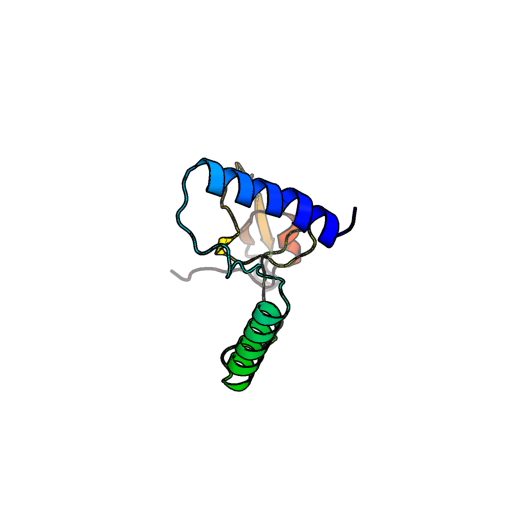407 1.00 60.56 98 GLY A N 1
ATOM 805 C CA . GLY A 1 98 ? 19.912 -5.414 -46.796 1.00 60.56 98 GLY A CA 1
ATOM 806 C C . GLY A 1 98 ? 20.094 -4.157 -45.931 1.00 60.56 98 GLY A C 1
ATOM 807 O O . GLY A 1 98 ? 21.223 -3.761 -45.656 1.00 60.56 98 GLY A O 1
ATOM 808 N N . THR A 1 99 ? 19.005 -3.513 -45.501 1.00 63.84 99 THR A N 1
ATOM 809 C CA . THR A 1 99 ? 19.046 -2.327 -44.642 1.00 63.84 99 THR A CA 1
ATOM 810 C C . THR A 1 99 ? 19.129 -2.721 -43.169 1.00 63.84 99 THR A C 1
ATOM 812 O O . THR A 1 99 ? 18.327 -3.521 -42.671 1.00 63.84 99 THR A O 1
ATOM 815 N N . TYR A 1 100 ? 20.099 -2.132 -42.474 1.00 67.88 100 TYR A N 1
ATOM 816 C CA . TYR A 1 100 ? 20.344 -2.319 -41.048 1.00 67.88 100 TYR A CA 1
ATOM 817 C C . TYR A 1 100 ? 19.674 -1.215 -40.231 1.00 67.88 100 TYR A C 1
ATOM 819 O O . TYR A 1 100 ? 19.798 -0.037 -40.567 1.00 67.88 100 TYR A O 1
ATOM 827 N N . HIS A 1 101 ? 19.005 -1.586 -39.138 1.00 71.25 101 HIS A N 1
ATOM 828 C CA . HIS A 1 101 ? 18.495 -0.622 -38.164 1.00 71.25 101 HIS A CA 1
ATOM 829 C C . HIS A 1 101 ? 19.264 -0.731 -36.853 1.00 71.25 101 HIS A C 1
ATOM 831 O O . HIS A 1 101 ? 19.396 -1.809 -36.268 1.00 71.25 101 HIS A O 1
ATOM 837 N N . HIS A 1 102 ? 19.746 0.417 -36.385 1.00 74.06 102 HIS A N 1
ATOM 838 C CA . HIS A 1 102 ? 20.319 0.552 -35.058 1.00 74.06 102 HIS A CA 1
ATOM 839 C C . HIS A 1 102 ? 19.208 0.757 -34.035 1.00 74.06 102 HIS A C 1
ATOM 841 O O . HIS A 1 102 ? 18.485 1.754 -34.068 1.00 74.06 102 HIS A O 1
ATOM 847 N N . CYS A 1 103 ? 19.093 -0.193 -33.115 1.00 73.31 103 CYS A N 1
ATOM 848 C CA . CYS A 1 103 ? 18.141 -0.151 -32.021 1.00 73.31 103 CYS A CA 1
ATOM 849 C C . CYS A 1 103 ? 18.896 -0.116 -30.688 1.00 73.31 103 CYS A C 1
ATOM 851 O O . CYS A 1 103 ? 19.940 -0.748 -30.515 1.00 73.31 103 CYS A O 1
ATOM 853 N N . HIS A 1 104 ? 18.349 0.639 -29.741 1.00 79.00 104 HIS A N 1
ATOM 854 C CA . HIS A 1 104 ? 18.881 0.774 -28.389 1.00 79.00 104 HIS A CA 1
ATOM 855 C C . HIS A 1 104 ? 17.853 0.203 -27.413 1.00 79.00 104 HIS A C 1
ATOM 857 O O . HIS A 1 104 ? 16.662 0.476 -27.554 1.00 79.00 104 HIS A O 1
ATOM 863 N N . ASN A 1 105 ? 18.280 -0.607 -26.444 1.00 70.88 105 ASN A N 1
ATOM 864 C CA . ASN A 1 105 ? 17.385 -1.133 -25.410 1.00 70.88 105 ASN A CA 1
ATOM 865 C C . ASN A 1 105 ? 18.128 -1.335 -24.091 1.00 70.88 105 ASN A C 1
ATOM 867 O O . ASN A 1 105 ? 19.323 -1.642 -24.059 1.00 70.88 105 ASN A O 1
ATOM 871 N N . THR A 1 106 ? 17.365 -1.237 -23.012 1.00 65.38 106 THR A N 1
ATOM 872 C CA . THR A 1 106 ? 17.752 -1.641 -21.667 1.00 65.38 106 THR A CA 1
ATOM 873 C C . THR A 1 106 ? 16.494 -2.244 -21.041 1.00 65.38 106 THR A C 1
ATOM 875 O O . THR A 1 106 ? 15.534 -1.491 -20.892 1.00 65.38 106 THR A O 1
ATOM 878 N N . PRO A 1 107 ? 16.420 -3.554 -20.705 1.00 70.56 107 PRO A N 1
ATOM 879 C CA . PRO A 1 107 ? 17.476 -4.568 -20.542 1.00 70.56 107 PRO A CA 1
ATOM 880 C C . PRO A 1 107 ? 17.601 -5.602 -21.689 1.00 70.56 107 PRO A C 1
ATOM 882 O O . PRO A 1 107 ? 16.674 -5.830 -22.463 1.00 70.56 107 PRO A O 1
ATOM 885 N N . ARG A 1 108 ? 18.737 -6.325 -21.734 1.00 68.25 108 ARG A N 1
ATOM 886 C CA . ARG A 1 108 ? 19.062 -7.361 -22.748 1.00 68.25 108 ARG A CA 1
ATOM 887 C C . ARG A 1 108 ? 17.982 -8.441 -22.910 1.00 68.25 108 ARG A C 1
ATOM 889 O O . ARG A 1 108 ? 17.738 -8.902 -24.020 1.00 68.25 108 ARG A O 1
ATOM 896 N N . ASN A 1 109 ? 17.316 -8.815 -21.820 1.00 73.69 109 ASN A N 1
ATOM 897 C CA . ASN A 1 109 ? 16.322 -9.894 -21.813 1.00 73.69 109 ASN A CA 1
ATOM 898 C C . ASN A 1 109 ? 15.062 -9.564 -22.630 1.00 73.69 109 ASN A C 1
ATOM 900 O O . ASN A 1 109 ? 14.344 -10.474 -23.028 1.00 73.69 109 ASN A O 1
ATOM 904 N N . PHE A 1 110 ? 14.804 -8.284 -22.914 1.00 70.88 110 PHE A N 1
ATOM 905 C CA . PHE A 1 110 ? 13.598 -7.853 -23.622 1.00 70.88 110 PHE A CA 1
ATOM 906 C C . PHE A 1 110 ? 13.724 -7.915 -25.148 1.00 70.88 110 PHE A C 1
ATOM 908 O O . PHE A 1 110 ? 12.714 -7.806 -25.836 1.00 70.88 110 PHE A O 1
ATOM 915 N N . VAL A 1 111 ? 14.929 -8.124 -25.694 1.00 72.25 111 VAL A N 1
ATOM 916 C CA . VAL A 1 111 ? 15.139 -8.184 -27.154 1.00 72.25 111 VAL A CA 1
ATOM 917 C C . VAL A 1 111 ? 14.333 -9.325 -27.787 1.00 72.25 111 VAL A C 1
ATOM 919 O O . VAL A 1 111 ? 13.723 -9.138 -28.833 1.00 72.25 111 VAL A O 1
ATOM 922 N N . TRP A 1 112 ? 14.247 -10.476 -27.118 1.00 69.19 112 TRP A N 1
ATOM 923 C CA . TRP A 1 112 ? 13.510 -11.648 -27.606 1.00 69.19 112 TRP A CA 1
ATOM 924 C C . TRP A 1 112 ? 11.985 -11.520 -27.494 1.00 69.19 112 TRP A C 1
ATOM 926 O O . TRP A 1 112 ? 11.261 -12.254 -28.154 1.00 69.19 112 TRP A O 1
ATOM 936 N N . GLY A 1 113 ? 11.496 -10.587 -26.670 1.00 73.62 113 GLY A N 1
ATOM 937 C CA . GLY A 1 113 ? 10.071 -10.269 -26.542 1.00 73.62 113 GLY A CA 1
ATOM 938 C C . GLY A 1 113 ? 9.614 -9.135 -27.464 1.00 73.62 113 GLY A C 1
ATOM 939 O O . GLY A 1 113 ? 8.490 -8.655 -27.331 1.00 73.62 113 GLY A O 1
ATOM 940 N N . CYS A 1 114 ? 10.483 -8.651 -28.354 1.00 70.88 114 CYS A N 1
ATOM 941 C CA . CYS A 1 114 ? 10.198 -7.497 -29.195 1.00 70.88 114 CYS A CA 1
ATOM 942 C C . CYS A 1 114 ? 9.217 -7.867 -30.321 1.00 70.88 114 CYS A C 1
ATOM 944 O O . CYS A 1 114 ? 9.558 -8.620 -31.229 1.00 70.88 114 CYS A O 1
ATOM 946 N N . GLY A 1 115 ? 7.999 -7.319 -30.271 1.00 77.50 115 GLY A N 1
ATOM 947 C CA . GLY A 1 115 ? 6.976 -7.510 -31.309 1.00 77.50 115 GLY A CA 1
ATOM 948 C C . GLY A 1 115 ? 7.117 -6.591 -32.532 1.00 77.50 115 GLY A C 1
ATOM 949 O O . GLY A 1 115 ? 6.384 -6.756 -33.502 1.00 77.50 115 GLY A O 1
ATOM 950 N N . GLY A 1 116 ? 8.032 -5.614 -32.498 1.00 77.38 116 GLY A N 1
ATOM 951 C CA . GLY A 1 116 ? 8.272 -4.667 -33.590 1.00 77.38 116 GLY A CA 1
ATOM 952 C C . GLY A 1 116 ? 9.210 -3.520 -33.198 1.00 77.38 116 GLY A C 1
ATOM 953 O O . GLY A 1 116 ? 9.443 -3.276 -32.016 1.00 77.38 116 GLY A O 1
ATOM 954 N N . CYS A 1 117 ? 9.742 -2.799 -34.190 1.00 77.25 117 CYS A N 1
ATOM 955 C CA . CYS A 1 117 ? 10.602 -1.630 -33.977 1.00 77.25 117 CYS A CA 1
ATOM 956 C C . CYS A 1 117 ? 9.824 -0.322 -34.194 1.00 77.25 117 CYS A C 1
ATOM 958 O O . CYS A 1 117 ? 9.213 -0.127 -35.244 1.00 77.25 117 CYS A O 1
ATOM 960 N N . CYS A 1 118 ? 9.886 0.599 -33.228 1.00 76.75 118 CYS A N 1
ATOM 961 C CA . CYS A 1 118 ? 9.301 1.934 -33.354 1.00 76.75 118 CYS A CA 1
ATOM 962 C C . CYS A 1 118 ? 10.281 2.887 -34.055 1.00 76.75 118 CYS A C 1
ATOM 964 O O . CYS A 1 118 ? 11.420 3.034 -33.617 1.00 76.75 118 CYS A O 1
ATOM 966 N N . ALA A 1 119 ? 9.830 3.569 -35.108 1.00 78.50 119 ALA A N 1
ATOM 967 C CA . ALA A 1 119 ? 10.597 4.604 -35.799 1.00 78.50 119 ALA A CA 1
ATOM 968 C C . ALA A 1 119 ? 9.707 5.827 -36.052 1.00 78.50 119 ALA A C 1
ATOM 970 O O . ALA A 1 119 ? 8.589 5.687 -36.550 1.00 78.50 119 ALA A O 1
ATOM 971 N N . SER A 1 120 ? 10.191 7.030 -35.727 1.00 77.44 120 SER A N 1
ATOM 972 C CA . SER A 1 120 ? 9.500 8.262 -36.118 1.00 77.44 120 SER A CA 1
ATOM 973 C C . SER A 1 120 ? 9.780 8.557 -37.588 1.00 77.44 120 SER A C 1
ATOM 975 O O . SER A 1 120 ? 10.946 8.607 -37.983 1.00 77.44 120 SER A O 1
ATOM 977 N N . ARG A 1 121 ? 8.741 8.815 -38.384 1.00 63.34 121 ARG A N 1
ATOM 978 C CA . ARG A 1 121 ? 8.915 9.427 -39.706 1.00 63.34 121 ARG A CA 1
ATOM 979 C C . ARG A 1 121 ? 9.162 10.921 -39.496 1.00 63.34 121 ARG A C 1
ATOM 981 O O . ARG A 1 121 ? 8.260 11.614 -39.034 1.00 63.34 121 ARG A O 1
ATOM 988 N N . ARG A 1 122 ? 10.382 11.381 -39.759 1.00 50.97 122 ARG A N 1
ATOM 989 C CA . ARG A 1 122 ? 10.612 12.774 -40.154 1.00 50.97 122 ARG A CA 1
ATOM 990 C C . ARG A 1 122 ? 10.587 12.843 -41.668 1.00 50.97 122 ARG A C 1
ATOM 992 O O . ARG A 1 122 ? 11.029 11.844 -42.280 1.00 50.97 122 ARG A O 1
#